Protein AF-A0A8J7D1Y6-F1 (afdb_monomer_lite)

Structure (mmCIF, N/CA/C/O backbone):
data_AF-A0A8J7D1Y6-F1
#
_entry.id   AF-A0A8J7D1Y6-F1
#
loop_
_atom_site.group_PDB
_atom_site.id
_atom_site.type_symbol
_atom_site.label_atom_id
_atom_site.label_alt_id
_atom_site.label_comp_id
_atom_site.label_asym_id
_atom_site.label_entity_id
_atom_site.label_seq_id
_atom_site.pdbx_PDB_ins_code
_atom_site.Cartn_x
_atom_site.Cartn_y
_atom_site.Cartn_z
_atom_site.occupancy
_atom_site.B_iso_or_equiv
_atom_site.auth_seq_id
_atom_site.auth_comp_id
_atom_site.auth_asym_id
_atom_site.auth_atom_id
_atom_site.pdbx_PDB_model_num
ATOM 1 N N . MET A 1 1 ? -13.948 7.053 12.330 1.00 63.69 1 MET A N 1
ATOM 2 C CA . MET A 1 1 ? -13.737 7.325 10.890 1.00 63.69 1 MET A CA 1
ATOM 3 C C . MET A 1 1 ? -12.519 6.523 10.444 1.00 63.69 1 MET A C 1
ATOM 5 O O . MET A 1 1 ? -11.540 6.530 11.178 1.00 63.69 1 MET A O 1
ATOM 9 N N . ARG A 1 2 ? -12.586 5.767 9.338 1.00 77.62 2 ARG A N 1
ATOM 10 C CA . ARG A 1 2 ? -11.420 5.061 8.760 1.00 77.62 2 ARG A CA 1
ATOM 11 C C . ARG A 1 2 ? -10.707 6.035 7.812 1.00 77.62 2 ARG A C 1
ATOM 13 O O . ARG A 1 2 ? -11.405 6.693 7.051 1.00 77.62 2 ARG A O 1
ATOM 20 N N . CYS A 1 3 ? -9.376 6.158 7.872 1.00 90.56 3 CYS A N 1
ATOM 21 C CA . CYS A 1 3 ? -8.652 7.123 7.026 1.00 90.56 3 CYS A CA 1
ATOM 22 C C . CYS A 1 3 ? -8.437 6.627 5.588 1.00 90.56 3 CYS A C 1
ATOM 24 O O . CYS A 1 3 ? -8.480 7.434 4.672 1.00 90.56 3 CYS A O 1
ATOM 26 N N . LEU A 1 4 ? -8.229 5.315 5.400 1.00 91.56 4 LEU A N 1
ATOM 27 C CA . LEU A 1 4 ? -8.023 4.643 4.105 1.00 91.56 4 LEU A CA 1
ATOM 28 C C . LEU A 1 4 ? -6.849 5.174 3.255 1.00 91.56 4 LEU A C 1
ATOM 30 O O . LEU A 1 4 ? -6.743 4.814 2.089 1.00 91.56 4 LEU A O 1
ATOM 34 N N . ALA A 1 5 ? -5.937 5.958 3.837 1.00 92.94 5 ALA A N 1
ATOM 35 C CA . ALA A 1 5 ? -4.818 6.562 3.110 1.00 92.94 5 ALA A CA 1
ATOM 36 C C . ALA A 1 5 ? -3.922 5.516 2.422 1.00 92.94 5 ALA A C 1
ATOM 38 O O . ALA A 1 5 ? -3.600 5.662 1.253 1.00 92.94 5 ALA A O 1
ATOM 39 N N . CYS A 1 6 ? -3.623 4.402 3.098 1.00 94.12 6 CYS A N 1
ATOM 40 C CA . CYS A 1 6 ? -2.847 3.304 2.516 1.00 94.12 6 CYS A CA 1
ATOM 41 C C . CYS A 1 6 ? -3.530 2.615 1.322 1.00 94.12 6 CYS A C 1
ATOM 43 O O . CYS A 1 6 ? -2.842 2.086 0.461 1.00 94.12 6 CYS A O 1
ATOM 45 N N . ALA A 1 7 ? -4.866 2.604 1.271 1.00 93.25 7 ALA A N 1
ATOM 46 C CA . ALA A 1 7 ? -5.605 2.076 0.126 1.00 93.25 7 ALA A CA 1
ATOM 47 C C . ALA A 1 7 ? -5.648 3.084 -1.033 1.00 93.25 7 ALA A C 1
ATOM 49 O O . ALA A 1 7 ? -5.721 2.676 -2.183 1.00 93.25 7 ALA A O 1
ATOM 50 N N . GLY A 1 8 ? -5.602 4.387 -0.735 1.00 93.12 8 GLY A N 1
ATOM 51 C CA . GLY A 1 8 ? -5.493 5.438 -1.749 1.00 93.12 8 GLY A CA 1
ATOM 52 C C . GLY A 1 8 ? -4.106 5.523 -2.391 1.00 93.12 8 GLY A C 1
ATOM 53 O O . GLY A 1 8 ? -4.015 5.862 -3.562 1.00 93.12 8 GLY A O 1
ATOM 54 N N . GLU A 1 9 ? -3.061 5.182 -1.638 1.00 95.06 9 GLU A N 1
ATOM 55 C CA . GLU A 1 9 ? -1.663 5.184 -2.098 1.00 95.06 9 GLU A CA 1
ATOM 56 C C . GLU A 1 9 ? -1.276 3.913 -2.878 1.00 95.06 9 GLU A C 1
ATOM 58 O O . GLU A 1 9 ? -0.204 3.834 -3.460 1.00 95.06 9 GLU A O 1
ATOM 63 N N . SER A 1 10 ? -2.131 2.888 -2.880 1.00 95.00 10 SER A N 1
ATOM 64 C CA . SER A 1 10 ? -1.876 1.647 -3.615 1.00 95.00 10 SER A CA 1
ATOM 65 C C . SER A 1 10 ? -2.123 1.854 -5.108 1.00 95.00 10 SER A C 1
ATOM 67 O O . SER A 1 10 ? -3.266 2.005 -5.544 1.00 95.00 10 SER A O 1
ATOM 69 N N . GLU A 1 11 ? -1.056 1.822 -5.900 1.00 96.50 11 GLU A N 1
ATOM 70 C CA . GLU A 1 11 ? -1.109 2.040 -7.349 1.00 96.50 11 GLU A CA 1
ATOM 71 C C . GLU A 1 11 ? -1.394 0.742 -8.118 1.00 96.50 11 GLU A C 1
ATOM 73 O O . GLU A 1 11 ? -2.042 0.750 -9.167 1.00 96.50 11 GLU A O 1
ATOM 78 N N . PHE A 1 12 ? -0.947 -0.396 -7.581 1.00 95.88 12 PHE A N 1
ATOM 79 C CA . PHE A 1 12 ? -0.999 -1.713 -8.227 1.00 95.88 12 PHE A CA 1
ATOM 80 C C . PHE A 1 12 ? -2.012 -2.676 -7.587 1.00 95.88 12 PHE A C 1
ATOM 82 O O . PHE A 1 12 ? -2.024 -3.873 -7.899 1.00 95.88 12 PHE A O 1
ATOM 89 N N . GLY A 1 13 ? -2.886 -2.168 -6.714 1.00 94.56 13 GLY A N 1
ATOM 90 C CA . GLY A 1 13 ? -3.933 -2.940 -6.041 1.00 94.56 13 GLY A CA 1
ATOM 91 C C . GLY A 1 13 ? -3.428 -3.865 -4.929 1.00 94.56 13 GLY A C 1
ATOM 92 O O . GLY A 1 13 ? -4.102 -4.834 -4.583 1.00 94.56 13 GLY A O 1
ATOM 93 N N . GLY A 1 14 ? -2.250 -3.596 -4.374 1.00 95.50 14 GLY A N 1
ATOM 94 C CA . GLY A 1 14 ? -1.683 -4.282 -3.218 1.00 95.50 14 GLY A CA 1
ATOM 95 C C . GLY A 1 14 ? -2.377 -3.963 -1.895 1.00 95.50 14 GLY A C 1
ATOM 96 O O . GLY A 1 14 ? -2.232 -4.734 -0.948 1.00 95.50 14 GLY A O 1
ATOM 97 N N . VAL A 1 15 ? -3.165 -2.886 -1.804 1.00 95.00 15 VAL A N 1
ATOM 98 C CA . VAL A 1 15 ? -3.989 -2.566 -0.628 1.00 95.00 15 VAL A CA 1
ATOM 99 C C . VAL A 1 15 ? -5.435 -2.335 -1.050 1.00 95.00 15 VAL A C 1
ATOM 101 O O . VAL A 1 15 ? -5.769 -1.343 -1.687 1.00 95.00 15 VAL A O 1
ATOM 104 N N . ILE A 1 16 ? -6.325 -3.241 -0.644 1.00 93.88 16 ILE A N 1
ATOM 105 C CA . ILE A 1 16 ? -7.746 -3.202 -1.007 1.00 93.88 16 ILE A CA 1
ATOM 106 C C . ILE A 1 16 ? -8.586 -3.012 0.252 1.00 93.88 16 ILE A C 1
ATOM 108 O O . ILE A 1 16 ? -8.405 -3.710 1.250 1.00 93.88 16 ILE A O 1
ATOM 112 N N . PHE A 1 17 ? -9.548 -2.093 0.203 1.00 92.25 17 PHE A N 1
ATOM 113 C CA . PHE A 1 17 ? -10.583 -1.972 1.225 1.00 92.25 17 PHE A CA 1
ATOM 114 C C . PHE A 1 17 ? -11.866 -2.668 0.754 1.00 92.25 17 PHE A C 1
ATOM 116 O O . PHE A 1 17 ? -12.523 -2.200 -0.171 1.00 92.25 17 PHE A O 1
ATOM 123 N N . ASP A 1 18 ? -12.247 -3.770 1.405 1.00 89.75 18 ASP A N 1
ATOM 124 C CA . ASP A 1 18 ? -13.430 -4.571 1.030 1.00 89.75 18 ASP A CA 1
ATOM 125 C C . ASP A 1 18 ? -14.759 -4.036 1.607 1.00 89.75 18 ASP A C 1
ATOM 127 O O . ASP A 1 18 ? -15.796 -4.692 1.527 1.00 89.75 18 ASP A O 1
ATOM 131 N N . GLY A 1 19 ? -14.737 -2.847 2.218 1.00 87.25 19 GLY A N 1
ATOM 132 C CA . GLY A 1 19 ? -15.871 -2.254 2.931 1.00 87.25 19 GLY A CA 1
ATOM 133 C C . GLY A 1 19 ? -15.840 -2.491 4.444 1.00 87.25 19 GLY A C 1
ATOM 134 O O . GLY A 1 19 ? -16.393 -1.686 5.202 1.00 87.25 19 GLY A O 1
ATOM 135 N N . ASN A 1 20 ? -15.130 -3.516 4.928 1.00 89.56 20 ASN A N 1
ATOM 136 C CA . ASN A 1 20 ? -14.991 -3.776 6.362 1.00 89.56 20 ASN A CA 1
ATOM 137 C C . ASN A 1 20 ? -13.541 -3.808 6.857 1.00 89.56 20 ASN A C 1
ATOM 139 O O . ASN A 1 20 ? -13.272 -3.357 7.972 1.00 89.56 20 ASN A O 1
ATOM 143 N N . ARG A 1 21 ? -12.605 -4.288 6.043 1.00 89.31 21 ARG A N 1
ATOM 144 C CA . ARG A 1 21 ? -11.194 -4.456 6.408 1.00 89.31 21 ARG A CA 1
ATOM 145 C C . ARG A 1 21 ? -10.266 -4.054 5.269 1.00 89.31 21 ARG A C 1
ATOM 147 O O . ARG A 1 21 ? -10.677 -3.923 4.119 1.00 89.31 21 ARG A O 1
ATOM 154 N N . ILE A 1 22 ? -9.002 -3.868 5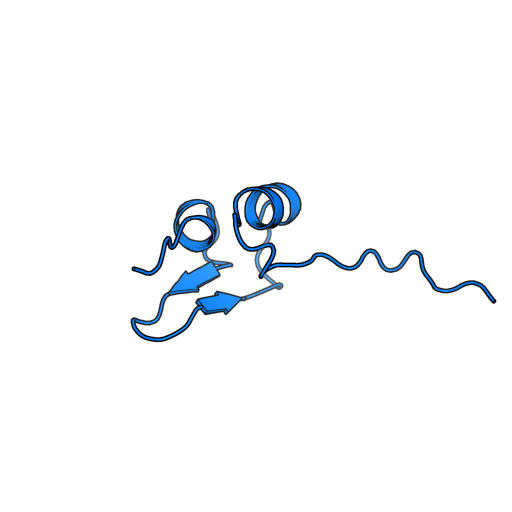.630 1.00 91.06 22 ILE A N 1
ATOM 155 C CA . ILE A 1 22 ? -7.900 -3.727 4.683 1.00 91.06 22 ILE A CA 1
ATOM 156 C C . ILE A 1 22 ? -7.343 -5.120 4.390 1.00 91.06 22 ILE A C 1
ATOM 158 O O . ILE A 1 22 ? -7.072 -5.889 5.314 1.00 91.06 22 ILE A O 1
ATOM 162 N N . VAL A 1 23 ? -7.190 -5.434 3.111 1.00 93.25 23 VAL A N 1
ATOM 163 C CA . VAL A 1 23 ? -6.542 -6.640 2.597 1.00 93.25 23 VAL A CA 1
ATOM 164 C C . VAL A 1 23 ? -5.241 -6.214 1.928 1.00 93.25 23 VAL A C 1
ATOM 166 O O . VAL A 1 23 ? -5.245 -5.270 1.142 1.00 93.25 23 VAL A O 1
ATOM 169 N N . ILE A 1 24 ? -4.141 -6.892 2.259 1.00 92.31 24 ILE A N 1
ATOM 170 C CA . ILE A 1 24 ? -2.809 -6.603 1.718 1.00 92.31 24 ILE A CA 1
ATOM 171 C C . ILE A 1 24 ? -2.370 -7.770 0.831 1.00 92.31 24 ILE A C 1
ATOM 173 O O . ILE A 1 24 ? -2.232 -8.894 1.315 1.00 92.31 24 ILE A O 1
ATOM 177 N N . ASP A 1 25 ? -2.129 -7.494 -0.448 1.00 93.44 25 ASP A N 1
ATOM 178 C CA . ASP A 1 25 ? -1.534 -8.412 -1.418 1.00 93.44 25 ASP A CA 1
ATOM 179 C C . ASP A 1 25 ? -0.069 -8.026 -1.661 1.00 93.44 25 ASP A C 1
ATOM 181 O O . ASP A 1 25 ? 0.256 -7.197 -2.510 1.00 9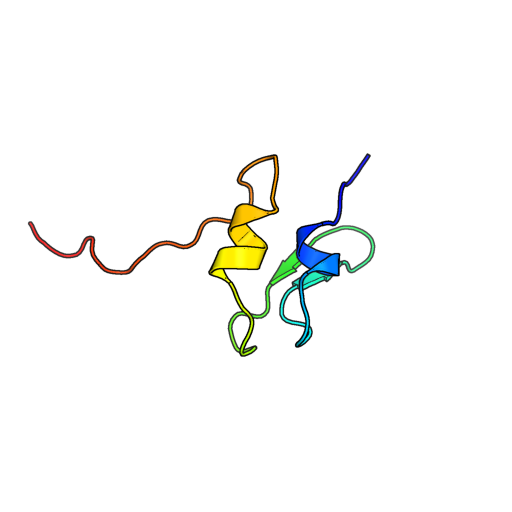3.44 25 ASP A O 1
ATOM 185 N N . ARG A 1 26 ? 0.831 -8.660 -0.901 1.00 90.25 26 ARG A N 1
ATOM 186 C CA . ARG A 1 26 ? 2.284 -8.432 -0.978 1.00 90.25 26 ARG A CA 1
ATOM 187 C C . ARG A 1 26 ? 2.931 -8.909 -2.277 1.00 90.25 26 ARG A C 1
ATOM 189 O O . ARG A 1 26 ? 4.104 -8.633 -2.496 1.00 90.25 26 ARG A O 1
ATOM 196 N N . THR A 1 27 ? 2.199 -9.627 -3.127 1.00 93.62 27 THR A N 1
ATOM 197 C CA . THR A 1 27 ? 2.716 -10.050 -4.436 1.00 93.62 27 THR A CA 1
ATOM 198 C C . THR A 1 27 ? 2.701 -8.911 -5.454 1.00 93.62 27 THR A C 1
ATOM 200 O O . THR A 1 27 ? 3.328 -9.016 -6.509 1.00 93.62 27 THR A O 1
ATOM 203 N N . ARG A 1 28 ? 1.999 -7.813 -5.145 1.00 95.19 28 ARG A N 1
ATOM 204 C CA . ARG A 1 28 ? 1.935 -6.630 -5.999 1.00 95.19 28 ARG A CA 1
ATOM 205 C C . ARG A 1 28 ? 3.203 -5.785 -5.867 1.00 95.19 28 ARG A C 1
ATOM 207 O O . ARG A 1 28 ? 3.714 -5.623 -4.757 1.00 95.19 28 ARG A O 1
ATOM 214 N N . PRO A 1 29 ? 3.706 -5.233 -6.983 1.00 95.19 29 PRO A N 1
ATOM 215 C CA . PRO A 1 29 ? 4.906 -4.406 -6.99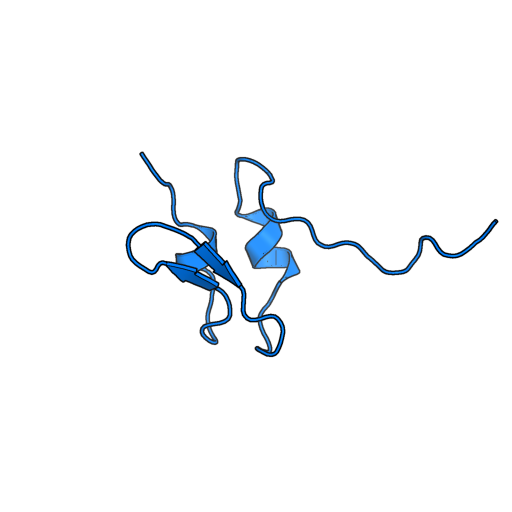2 1.00 95.19 29 PRO A CA 1
ATOM 216 C C . PRO A 1 29 ? 4.588 -2.974 -6.529 1.00 95.19 29 PRO A C 1
ATOM 218 O O . PRO A 1 29 ? 4.709 -2.033 -7.300 1.00 95.19 29 PRO A O 1
ATOM 221 N N . GLU A 1 30 ? 4.136 -2.819 -5.287 1.00 95.56 30 GLU A N 1
ATOM 222 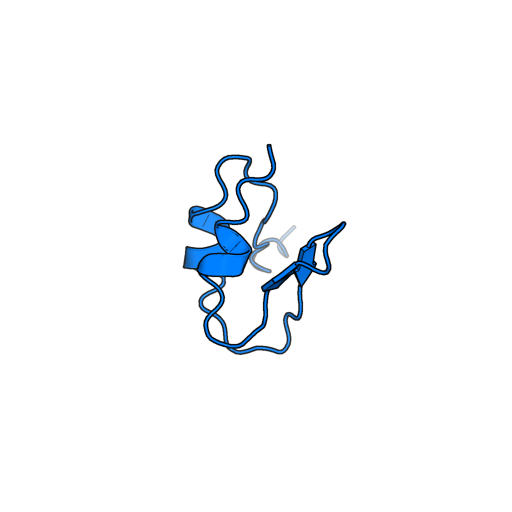C CA . GLU A 1 30 ? 3.829 -1.514 -4.693 1.00 95.56 30 GLU A CA 1
ATOM 223 C C . GLU A 1 30 ? 5.063 -0.828 -4.103 1.00 95.56 30 GLU A C 1
ATOM 225 O O . GLU A 1 30 ? 6.015 -1.488 -3.670 1.00 95.56 30 GLU A O 1
ATOM 230 N N . ASP A 1 31 ? 4.987 0.498 -3.957 1.00 94.50 31 ASP A N 1
ATOM 231 C CA . ASP A 1 31 ? 5.868 1.236 -3.052 1.00 94.50 31 ASP A CA 1
ATOM 232 C C . ASP A 1 31 ? 5.411 1.046 -1.599 1.00 94.50 31 ASP A C 1
ATOM 234 O O . ASP A 1 31 ? 4.739 1.876 -0.978 1.00 94.50 31 ASP A O 1
ATOM 238 N N . TRP A 1 32 ? 5.780 -0.104 -1.039 1.00 92.69 32 TRP A N 1
ATOM 239 C CA . TRP A 1 32 ? 5.408 -0.458 0.322 1.00 92.69 32 TRP A CA 1
ATOM 240 C C . TRP A 1 32 ? 5.905 0.568 1.345 1.00 92.69 32 TRP A C 1
ATOM 242 O O . TRP A 1 32 ? 5.202 0.821 2.326 1.00 92.69 32 TRP A O 1
ATOM 252 N N . GLN A 1 33 ? 7.093 1.149 1.143 1.00 92.94 33 GLN A N 1
ATOM 253 C CA . GLN A 1 33 ? 7.686 2.102 2.086 1.00 92.94 33 GLN A CA 1
ATOM 254 C C . GLN A 1 33 ? 6.811 3.350 2.200 1.00 92.94 33 GLN A C 1
ATOM 256 O O . GLN A 1 33 ? 6.459 3.750 3.314 1.00 92.94 33 GLN A O 1
ATOM 261 N N . THR A 1 34 ? 6.378 3.895 1.065 1.00 92.88 34 THR A N 1
ATOM 262 C CA . THR A 1 34 ? 5.459 5.038 1.012 1.00 92.88 34 THR A CA 1
ATOM 263 C C . THR A 1 34 ? 4.085 4.684 1.592 1.00 92.88 34 THR A C 1
ATOM 265 O O . THR A 1 34 ? 3.574 5.396 2.464 1.00 92.88 34 THR A O 1
ATOM 268 N N . ILE A 1 35 ? 3.525 3.525 1.225 1.00 93.94 35 ILE A N 1
ATOM 269 C CA . ILE A 1 35 ? 2.235 3.035 1.750 1.00 93.94 35 ILE A CA 1
ATOM 270 C C . ILE A 1 35 ? 2.263 2.843 3.277 1.00 93.94 35 ILE A C 1
ATOM 272 O O . ILE A 1 35 ? 1.264 3.081 3.964 1.00 93.94 35 ILE A O 1
ATOM 276 N N . ALA A 1 36 ? 3.383 2.395 3.843 1.00 91.81 36 ALA A N 1
ATOM 277 C CA . ALA A 1 36 ? 3.531 2.257 5.288 1.00 91.81 36 ALA A CA 1
ATOM 278 C C . ALA A 1 36 ? 3.674 3.627 5.969 1.00 91.81 36 ALA A C 1
ATOM 280 O O . ALA A 1 36 ? 3.023 3.872 6.988 1.00 91.81 36 ALA A O 1
ATOM 281 N N . ALA A 1 37 ? 4.467 4.531 5.387 1.00 92.25 37 ALA A N 1
ATOM 282 C CA . ALA A 1 37 ? 4.734 5.861 5.930 1.00 92.25 37 ALA A CA 1
ATOM 283 C C . ALA A 1 37 ? 3.480 6.749 6.002 1.00 92.25 37 ALA A C 1
ATOM 285 O O . ALA A 1 37 ? 3.343 7.537 6.938 1.00 92.25 37 ALA A O 1
ATOM 286 N N . ILE A 1 38 ? 2.533 6.599 5.067 1.00 92.88 38 ILE A N 1
ATOM 287 C CA . ILE A 1 38 ? 1.288 7.384 5.067 1.00 92.88 38 ILE A CA 1
ATOM 288 C C . ILE A 1 38 ? 0.296 6.939 6.155 1.00 92.88 38 ILE A C 1
ATOM 290 O O . ILE A 1 38 ? -0.680 7.637 6.431 1.00 92.88 38 ILE A O 1
ATOM 294 N N . CYS A 1 39 ? 0.502 5.780 6.790 1.00 91.19 39 CYS A N 1
ATOM 295 C CA . CYS A 1 39 ? -0.407 5.264 7.808 1.00 91.19 39 CYS A CA 1
ATOM 296 C C . CYS A 1 39 ? -0.224 6.012 9.148 1.00 91.19 39 CYS A C 1
ATOM 298 O O . CYS A 1 39 ? 0.719 5.719 9.885 1.00 91.19 39 CYS A O 1
ATOM 300 N N . PRO A 1 40 ? -1.155 6.898 9.562 1.00 85.81 40 PRO A N 1
ATOM 301 C CA . PRO A 1 40 ? -0.956 7.754 10.739 1.00 85.81 40 PRO A CA 1
ATOM 302 C C . PRO A 1 40 ? -0.959 6.976 12.060 1.00 85.81 40 PRO A C 1
ATOM 304 O O . PRO A 1 40 ? -0.496 7.468 13.083 1.00 85.81 40 PRO A O 1
ATOM 307 N N . THR A 1 41 ? -1.513 5.763 12.055 1.00 90.06 41 THR A N 1
ATOM 308 C CA . THR A 1 41 ? -1.565 4.889 13.229 1.00 90.06 41 THR A CA 1
ATOM 309 C C . THR A 1 41 ? -0.406 3.895 13.273 1.00 90.06 41 THR A C 1
ATOM 311 O O . THR A 1 41 ? -0.338 3.112 14.217 1.00 90.06 41 THR A O 1
ATOM 314 N N . GLY A 1 42 ? 0.449 3.845 12.241 1.00 84.94 42 GLY A N 1
ATOM 315 C CA . GLY A 1 42 ? 1.503 2.833 12.116 1.00 84.94 42 GLY A CA 1
ATOM 316 C C . GLY A 1 42 ? 0.971 1.394 12.076 1.00 84.94 42 GLY A C 1
ATOM 317 O O . GLY A 1 42 ? 1.639 0.471 12.540 1.00 84.94 42 GLY A O 1
ATOM 318 N N . ALA A 1 43 ? -0.258 1.197 11.577 1.00 86.69 43 ALA A N 1
ATOM 319 C CA . ALA A 1 43 ? -0.887 -0.126 11.507 1.00 86.69 43 ALA A CA 1
ATOM 320 C C . ALA A 1 43 ? -0.247 -1.027 10.436 1.00 86.69 43 ALA A C 1
ATOM 322 O O . ALA A 1 43 ? -0.358 -2.248 10.519 1.00 86.69 43 ALA A O 1
ATOM 323 N N . ILE A 1 44 ? 0.429 -0.431 9.450 1.00 85.19 44 ILE A N 1
ATOM 324 C CA . ILE A 1 44 ? 1.239 -1.133 8.455 1.00 85.19 44 ILE A CA 1
ATOM 325 C C . ILE A 1 44 ? 2.698 -1.005 8.881 1.00 85.19 44 ILE A C 1
ATOM 327 O O . ILE A 1 44 ? 3.212 0.102 9.012 1.00 85.19 44 ILE A O 1
ATOM 331 N N . LYS A 1 45 ? 3.356 -2.145 9.095 1.00 82.00 45 LYS A N 1
ATOM 332 C CA . LYS A 1 45 ? 4.786 -2.219 9.398 1.00 82.00 45 LYS A CA 1
ATOM 333 C C . LYS A 1 45 ? 5.478 -3.058 8.336 1.00 82.00 45 LYS A C 1
ATOM 335 O O . LYS A 1 45 ? 5.025 -4.163 8.024 1.00 82.00 45 LYS A O 1
ATOM 340 N N . ILE A 1 46 ? 6.567 -2.530 7.796 1.00 80.81 46 ILE A N 1
ATOM 341 C CA . ILE A 1 46 ? 7.512 -3.306 6.999 1.00 80.81 46 ILE A CA 1
ATOM 342 C C . ILE A 1 46 ? 8.574 -3.789 7.967 1.00 80.81 46 ILE A C 1
ATOM 344 O O . ILE A 1 46 ? 9.220 -2.979 8.624 1.00 80.81 46 ILE A O 1
ATOM 348 N N . LEU A 1 47 ? 8.688 -5.105 8.091 1.00 76.75 47 LEU A N 1
ATOM 349 C CA . LEU A 1 47 ? 9.810 -5.723 8.772 1.00 76.75 47 LEU A CA 1
ATOM 350 C C . LEU A 1 47 ? 10.876 -5.907 7.695 1.00 76.75 47 LEU A C 1
ATOM 352 O O . LEU A 1 47 ? 10.605 -6.545 6.680 1.00 76.75 47 LEU A O 1
ATOM 356 N N . SER A 1 48 ? 12.021 -5.260 7.862 1.00 70.69 48 SER A N 1
ATOM 357 C CA . SER A 1 48 ? 13.232 -5.634 7.139 1.00 70.69 48 SER A CA 1
ATOM 358 C C . SER A 1 48 ? 13.714 -6.968 7.702 1.00 70.69 48 SER A C 1
ATOM 360 O O . SER A 1 48 ? 13.750 -7.125 8.920 1.00 70.69 48 SER A O 1
ATOM 362 N N . ASP A 1 49 ? 14.100 -7.906 6.838 1.00 64.44 49 ASP A N 1
ATOM 363 C CA . ASP A 1 49 ? 14.659 -9.210 7.232 1.00 64.44 49 ASP A CA 1
ATOM 364 C C . ASP A 1 49 ? 16.087 -9.103 7.831 1.00 64.44 49 ASP A C 1
ATOM 366 O O . ASP A 1 49 ? 16.751 -10.108 8.053 1.00 64.44 49 ASP A O 1
ATOM 370 N N . ASP A 1 50 ? 16.570 -7.891 8.129 1.00 59.09 50 ASP A N 1
ATOM 371 C CA . ASP A 1 50 ? 17.907 -7.607 8.674 1.00 59.09 50 ASP A CA 1
ATOM 372 C C . ASP A 1 50 ? 18.033 -7.802 10.206 1.00 59.09 50 ASP A C 1
ATOM 374 O O . ASP A 1 50 ? 18.969 -7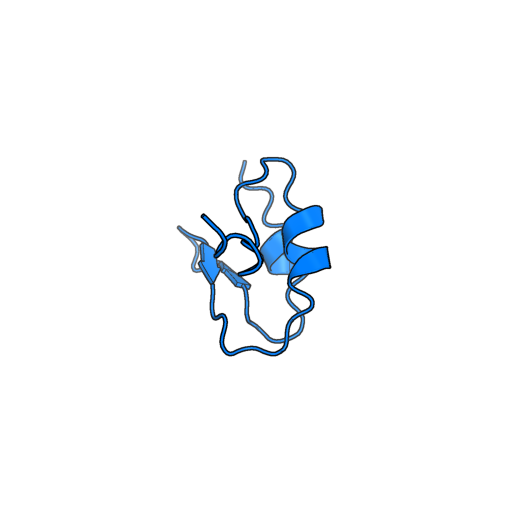.296 10.821 1.00 59.09 50 ASP A O 1
ATOM 378 N N . GLU A 1 51 ? 17.122 -8.548 10.840 1.00 57.22 51 GLU A N 1
ATOM 379 C CA . GLU A 1 51 ? 17.274 -9.028 12.228 1.00 57.22 51 GLU A CA 1
ATOM 380 C C . GLU A 1 51 ? 17.381 -10.563 12.288 1.00 57.22 51 GLU A C 1
ATOM 382 O O . GLU A 1 51 ? 16.758 -11.222 13.117 1.00 57.22 51 GLU A O 1
ATOM 387 N N . GLU A 1 52 ? 18.202 -11.152 11.416 1.00 64.25 52 GLU A N 1
ATOM 388 C CA . GLU A 1 52 ? 18.854 -12.431 11.709 1.00 64.25 52 GLU A CA 1
ATOM 389 C C . GLU A 1 52 ? 20.340 -12.164 11.961 1.00 64.25 52 GLU A C 1
ATOM 391 O O . GLU A 1 52 ? 21.139 -12.132 11.028 1.00 64.25 52 GLU A O 1
ATOM 396 N N . SER A 1 53 ? 20.708 -11.906 13.219 1.00 55.47 53 SER A N 1
ATOM 397 C CA . SER A 1 53 ? 22.075 -12.052 13.743 1.00 55.47 53 SER A CA 1
ATOM 398 C C . SER A 1 53 ? 22.066 -11.963 15.277 1.00 55.47 53 SER A C 1
ATOM 400 O O . SER A 1 53 ? 21.960 -10.867 15.819 1.00 55.47 53 SER A O 1
ATOM 402 N N . ASP A 1 54 ? 22.171 -13.147 15.898 1.00 52.59 54 ASP A N 1
ATO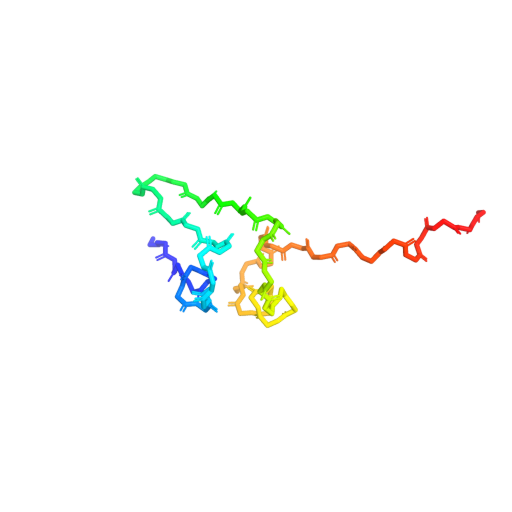M 403 C CA . ASP A 1 54 ? 22.608 -13.501 17.272 1.00 52.59 54 ASP A CA 1
ATOM 404 C C . ASP A 1 54 ? 22.084 -12.731 18.505 1.00 52.59 54 ASP A C 1
ATOM 406 O O . ASP A 1 54 ? 22.533 -11.596 18.785 1.00 52.59 54 ASP A O 1
#

Sequence (54 aa):
MRCLACAGESEFGGVIFDGNRIVIDRTRPEDWQTIAAICPTGAIKILSDDEESD

pLDDT: mean 86.62, std 11.73, range [52.59, 96.5]

Foldseek 3Di:
DDPCVLVVQFPFRQWDDPPPDIHGDPVTPHPLVVSQVRPPVSPRDDDDPPPPDD

Secondary structure (DSSP, 8-state):
----HHHHS-SSSSEEE-SSSEEE-TTS---HHHHHHT-TT--S-PPPS-----

Radius of gyration: 12.33 Å; chains: 1; bounding box: 38×21×26 Å